Protein AF-A0A369XWU4-F1 (afdb_monomer_lite)

Structure (mmCIF, N/CA/C/O backbone):
data_AF-A0A369XWU4-F1
#
_entry.id   AF-A0A369XWU4-F1
#
loop_
_atom_site.group_PDB
_atom_site.id
_atom_site.type_symbol
_atom_site.label_atom_id
_atom_site.label_alt_id
_atom_site.label_comp_id
_atom_site.label_asym_id
_atom_site.label_entity_id
_atom_site.label_seq_id
_atom_site.pdbx_PDB_ins_code
_atom_site.Cartn_x
_atom_site.Cartn_y
_atom_site.Cartn_z
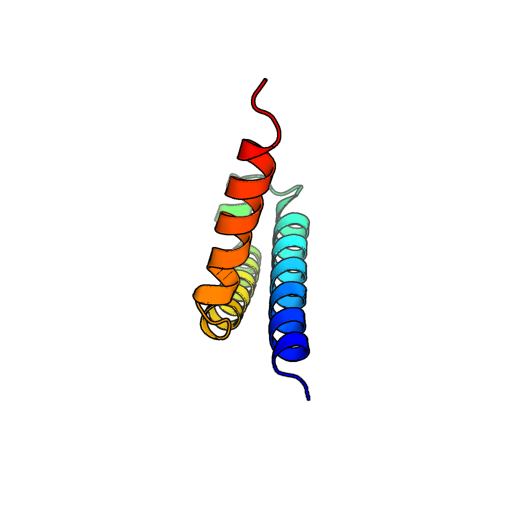_atom_site.occupancy
_atom_site.B_iso_or_equiv
_atom_site.auth_seq_id
_atom_site.auth_comp_id
_atom_site.auth_asym_id
_atom_site.auth_atom_id
_atom_site.pdbx_PDB_model_num
ATOM 1 N N . MET A 1 1 ? 14.635 -12.646 -18.215 1.00 51.03 1 MET A N 1
ATOM 2 C CA . MET A 1 1 ? 13.313 -11.998 -18.026 1.00 51.03 1 MET A CA 1
ATOM 3 C C . MET A 1 1 ? 13.303 -10.693 -18.812 1.00 51.03 1 MET A C 1
ATOM 5 O O . MET A 1 1 ? 14.286 -9.972 -18.735 1.00 51.03 1 MET A O 1
ATOM 9 N N . SER A 1 2 ? 12.264 -10.411 -19.606 1.00 64.50 2 SER A N 1
ATOM 10 C CA . SER A 1 2 ? 12.164 -9.139 -20.350 1.00 64.50 2 SER A CA 1
ATOM 11 C C . SER A 1 2 ? 11.973 -7.962 -19.386 1.00 64.50 2 SER A C 1
ATOM 13 O O . SER A 1 2 ? 11.178 -8.083 -18.452 1.00 64.50 2 SER A O 1
ATOM 15 N N . ARG A 1 3 ? 12.640 -6.822 -19.635 1.00 61.72 3 ARG A N 1
ATOM 16 C CA . ARG A 1 3 ? 12.473 -5.573 -18.860 1.00 61.72 3 ARG A CA 1
ATOM 17 C C . ARG A 1 3 ? 11.002 -5.140 -18.775 1.00 61.72 3 ARG A C 1
ATOM 19 O O . ARG A 1 3 ? 10.555 -4.727 -17.714 1.00 61.72 3 ARG A O 1
ATOM 26 N N . SER A 1 4 ? 10.224 -5.345 -19.841 1.00 64.50 4 SER A N 1
ATOM 27 C CA . SER A 1 4 ? 8.791 -5.010 -19.878 1.00 64.50 4 SER A CA 1
ATOM 28 C C . SER A 1 4 ? 7.950 -5.793 -18.863 1.00 64.50 4 SER A C 1
ATOM 30 O O . SER A 1 4 ? 7.062 -5.232 -18.229 1.00 64.50 4 SER A O 1
ATOM 32 N N . LYS A 1 5 ? 8.261 -7.079 -18.649 1.00 69.94 5 LYS A N 1
ATOM 33 C CA . LYS A 1 5 ? 7.543 -7.929 -17.686 1.00 69.94 5 LYS A CA 1
ATOM 34 C C . LYS A 1 5 ? 7.835 -7.531 -16.236 1.00 69.94 5 LYS A C 1
ATOM 36 O O . LYS A 1 5 ? 7.004 -7.736 -15.365 1.00 69.94 5 LYS A O 1
ATOM 41 N N . HIS A 1 6 ? 9.008 -6.957 -15.983 1.00 76.56 6 HIS A N 1
ATOM 42 C CA . HIS A 1 6 ? 9.406 -6.522 -14.650 1.00 76.56 6 HIS A CA 1
ATOM 43 C C . HIS A 1 6 ? 8.655 -5.256 -14.214 1.00 76.56 6 HIS A C 1
ATOM 45 O O . HIS A 1 6 ? 8.138 -5.204 -13.105 1.00 76.56 6 HIS A O 1
ATOM 51 N N . TYR A 1 7 ? 8.520 -4.268 -15.104 1.00 83.06 7 TYR A N 1
ATOM 52 C CA . TYR A 1 7 ? 7.740 -3.058 -14.812 1.00 83.06 7 TYR A CA 1
ATOM 53 C C . TYR A 1 7 ? 6.246 -3.343 -14.684 1.00 83.06 7 TYR A C 1
ATOM 55 O O . TYR A 1 7 ? 5.589 -2.764 -13.826 1.00 83.06 7 TYR A O 1
ATOM 63 N N . TYR A 1 8 ? 5.727 -4.288 -15.472 1.00 84.81 8 TYR A N 1
ATOM 64 C CA . TYR A 1 8 ? 4.354 -4.761 -15.320 1.00 84.81 8 TYR A CA 1
ATOM 65 C C . TYR A 1 8 ? 4.074 -5.281 -13.903 1.00 84.81 8 TYR A C 1
ATOM 67 O O . TYR A 1 8 ? 3.055 -4.925 -13.323 1.00 84.81 8 TYR A O 1
ATOM 75 N N . ASN A 1 9 ? 4.992 -6.057 -13.318 1.00 87.31 9 ASN A N 1
ATOM 76 C CA . ASN A 1 9 ? 4.824 -6.559 -11.953 1.00 87.31 9 ASN A CA 1
ATOM 77 C C . ASN A 1 9 ? 4.746 -5.418 -10.928 1.00 87.31 9 ASN A C 1
ATOM 79 O O . ASN A 1 9 ? 3.860 -5.438 -10.084 1.00 87.31 9 ASN A O 1
ATOM 83 N N . TYR A 1 10 ? 5.591 -4.388 -11.049 1.00 90.31 10 TYR A N 1
ATOM 84 C CA . TYR A 1 10 ? 5.503 -3.220 -10.166 1.00 90.31 10 TYR A CA 1
ATOM 85 C C . TYR A 1 10 ? 4.172 -2.480 -10.296 1.00 90.31 10 TYR A C 1
ATOM 87 O O . TYR A 1 10 ? 3.598 -2.076 -9.291 1.00 90.31 10 TYR A O 1
ATOM 95 N N . ILE A 1 11 ? 3.654 -2.330 -11.516 1.00 89.00 11 ILE A N 1
ATOM 96 C CA . ILE A 1 11 ? 2.345 -1.703 -11.746 1.00 89.00 11 ILE A CA 1
ATOM 97 C C . ILE A 1 11 ? 1.230 -2.535 -11.100 1.00 89.00 11 ILE A C 1
ATOM 99 O O . ILE A 1 11 ? 0.352 -1.978 -10.443 1.00 89.00 11 ILE A O 1
ATOM 103 N N . VAL A 1 12 ? 1.273 -3.861 -11.247 1.00 90.38 12 VAL A N 1
ATOM 104 C CA . VAL A 1 12 ? 0.311 -4.770 -10.606 1.00 90.38 12 VAL A CA 1
ATOM 105 C C . VAL A 1 12 ? 0.368 -4.645 -9.084 1.00 90.38 12 VAL A C 1
ATOM 107 O O . VAL A 1 12 ? -0.681 -4.491 -8.457 1.00 90.38 12 VAL A O 1
ATOM 110 N N . ASP A 1 13 ? 1.567 -4.626 -8.500 1.00 90.94 13 ASP A N 1
ATOM 111 C CA . ASP A 1 13 ? 1.754 -4.473 -7.056 1.00 90.94 13 ASP A CA 1
ATOM 112 C C . ASP A 1 13 ? 1.183 -3.136 -6.562 1.00 90.94 13 ASP A C 1
ATOM 114 O O . ASP A 1 13 ? 0.444 -3.103 -5.577 1.00 90.94 13 ASP A O 1
ATOM 118 N N . ILE A 1 14 ? 1.450 -2.037 -7.278 1.00 94.06 14 ILE A N 1
ATOM 119 C CA . ILE A 1 14 ? 0.906 -0.707 -6.965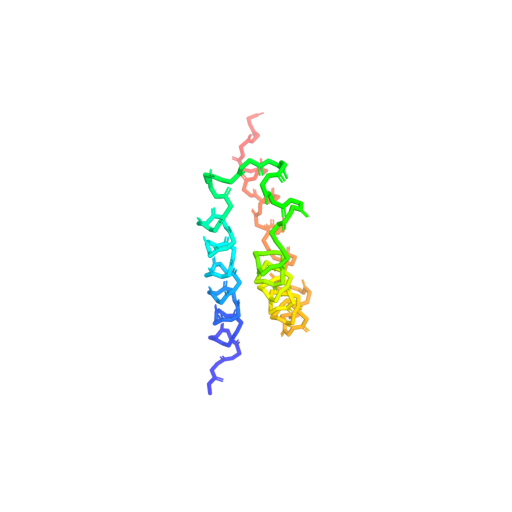 1.00 94.06 14 ILE A CA 1
ATOM 120 C C . ILE A 1 14 ? -0.626 -0.736 -6.963 1.00 94.06 14 ILE A C 1
ATOM 122 O O . ILE A 1 14 ? -1.252 -0.270 -6.007 1.00 94.06 14 ILE A O 1
ATOM 126 N N . ILE A 1 15 ? -1.241 -1.309 -8.002 1.00 95.50 15 ILE A N 1
ATOM 127 C CA . ILE A 1 15 ? -2.702 -1.420 -8.111 1.00 95.50 15 ILE A CA 1
ATOM 128 C C . ILE A 1 15 ? -3.270 -2.238 -6.946 1.00 95.50 15 ILE A C 1
ATOM 130 O O . ILE A 1 15 ? -4.279 -1.849 -6.351 1.00 95.50 15 ILE A O 1
ATOM 134 N N . GLU A 1 16 ? -2.623 -3.345 -6.581 1.00 96.44 16 GLU A N 1
ATOM 135 C CA . GLU A 1 16 ? -3.038 -4.165 -5.444 1.00 96.44 16 GLU A CA 1
ATOM 136 C C . GLU A 1 16 ? -3.007 -3.369 -4.130 1.00 96.44 16 GLU A C 1
ATOM 138 O O . GLU A 1 16 ? -3.984 -3.395 -3.376 1.00 96.44 16 GLU A O 1
ATOM 143 N N . LYS A 1 17 ? -1.930 -2.615 -3.860 1.00 97.94 17 LYS A N 1
ATOM 144 C CA . LYS A 1 17 ? -1.824 -1.799 -2.639 1.00 97.94 17 LYS A CA 1
ATOM 145 C C . LYS A 1 17 ? -2.844 -0.666 -2.609 1.00 97.94 17 LYS A C 1
ATOM 147 O O . LYS A 1 17 ? -3.465 -0.456 -1.569 1.00 97.94 17 LYS A O 1
ATOM 152 N N . ILE A 1 18 ? -3.111 -0.006 -3.737 1.00 97.50 18 ILE A N 1
ATOM 153 C CA . ILE A 1 18 ? -4.182 1.002 -3.838 1.00 97.50 18 ILE A CA 1
ATOM 154 C C . ILE A 1 18 ? -5.541 0.380 -3.497 1.00 97.50 18 ILE A C 1
ATOM 156 O O . ILE A 1 18 ? -6.302 0.942 -2.708 1.00 97.50 18 ILE A O 1
ATOM 160 N N . ASN A 1 19 ? -5.851 -0.790 -4.058 1.00 97.56 19 ASN A N 1
ATOM 161 C CA . ASN A 1 19 ? -7.110 -1.481 -3.780 1.00 97.56 19 ASN A CA 1
ATOM 162 C C . ASN A 1 19 ? -7.214 -1.917 -2.315 1.00 97.56 19 ASN A C 1
ATOM 164 O O . ASN A 1 19 ? -8.290 -1.836 -1.721 1.00 97.56 19 ASN A O 1
ATOM 168 N N . ARG A 1 20 ? -6.097 -2.330 -1.709 1.00 97.38 20 ARG A N 1
ATOM 169 C CA . ARG A 1 20 ? -6.031 -2.674 -0.288 1.00 97.38 20 ARG A CA 1
ATOM 170 C C . ARG A 1 20 ? -6.281 -1.462 0.604 1.00 97.38 20 ARG A C 1
ATOM 172 O O . ARG A 1 20 ? -7.079 -1.580 1.527 1.00 97.38 20 ARG A O 1
ATOM 179 N N . ILE A 1 21 ? -5.668 -0.315 0.305 1.00 98.12 21 ILE A N 1
ATOM 180 C CA . ILE A 1 21 ? -5.926 0.945 1.020 1.00 98.12 21 ILE A CA 1
ATOM 181 C C . ILE A 1 21 ? -7.412 1.295 0.919 1.00 98.12 21 ILE A C 1
ATOM 183 O O . ILE A 1 21 ? -8.066 1.445 1.944 1.00 98.12 21 ILE A O 1
ATOM 187 N N . LYS A 1 22 ? -7.971 1.327 -0.300 1.00 97.69 22 LYS A N 1
ATOM 188 C CA . LYS A 1 22 ? -9.396 1.628 -0.528 1.00 97.69 22 LYS A CA 1
ATOM 189 C C . LYS A 1 22 ? -10.323 0.698 0.250 1.00 97.69 22 LYS A C 1
ATOM 191 O O . LYS A 1 22 ? -11.281 1.166 0.843 1.00 97.69 22 LYS A O 1
ATOM 196 N N . SER A 1 23 ? -10.034 -0.602 0.259 1.00 97.38 23 SER A N 1
ATOM 197 C CA . SER A 1 23 ? -10.800 -1.599 1.017 1.00 97.38 23 SER A CA 1
ATOM 198 C C . SER A 1 23 ? -10.743 -1.346 2.526 1.00 97.38 23 SER A C 1
ATOM 200 O O . SER A 1 23 ? -11.757 -1.466 3.205 1.00 97.38 23 SER A O 1
ATOM 202 N N . LYS A 1 24 ? -9.575 -0.953 3.046 1.00 95.88 24 LYS A N 1
ATOM 203 C CA . LYS A 1 24 ? -9.364 -0.702 4.475 1.00 95.88 24 LYS A CA 1
ATOM 204 C C . LYS A 1 24 ? -10.036 0.569 4.990 1.00 95.88 24 LYS A C 1
ATOM 206 O O . LYS A 1 24 ? -10.394 0.585 6.157 1.00 95.88 24 LYS A O 1
ATOM 211 N N . ILE A 1 25 ? -10.213 1.583 4.144 1.00 96.56 25 ILE A N 1
ATOM 212 C CA . ILE A 1 25 ? -10.821 2.870 4.532 1.00 96.56 25 ILE A CA 1
ATOM 213 C C . ILE A 1 25 ? -12.276 3.035 4.091 1.00 96.56 25 ILE A C 1
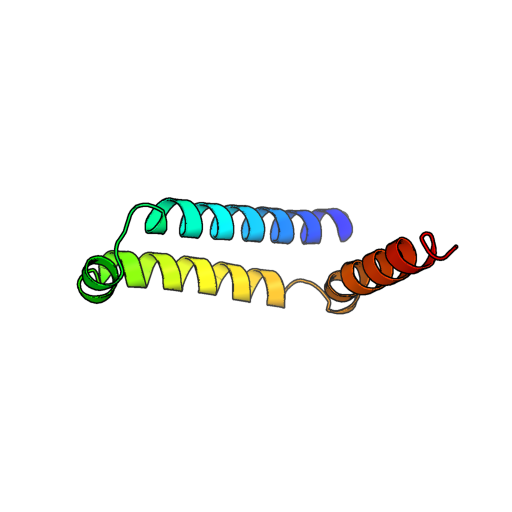ATOM 215 O O . ILE A 1 25 ? -12.882 4.050 4.402 1.00 96.56 25 ILE A O 1
ATOM 219 N N . LYS A 1 26 ? -12.824 2.090 3.316 1.00 95.38 26 LYS A N 1
ATOM 220 C CA . LYS A 1 26 ? -14.108 2.257 2.615 1.00 95.38 26 LYS A CA 1
ATOM 221 C C . LYS A 1 26 ? -15.256 2.675 3.537 1.00 95.38 26 LYS A C 1
ATOM 223 O O . LYS A 1 26 ? -16.070 3.499 3.139 1.00 95.38 26 LYS A O 1
ATOM 228 N N . ASP A 1 27 ? -15.300 2.078 4.719 1.00 95.56 27 ASP A N 1
ATOM 229 C CA . ASP A 1 27 ? -16.378 2.232 5.693 1.00 95.56 27 ASP A CA 1
ATOM 230 C C . ASP A 1 27 ? -15.828 2.782 7.026 1.00 95.56 27 ASP A C 1
ATOM 232 O O . ASP A 1 27 ? -16.365 2.483 8.086 1.00 95.56 27 ASP A O 1
ATOM 236 N N . VAL A 1 28 ? -14.716 3.529 6.965 1.00 96.81 28 VAL A N 1
ATOM 237 C CA . VAL A 1 28 ? -14.054 4.142 8.123 1.00 96.81 28 VAL A CA 1
ATOM 238 C C . VAL A 1 28 ? -14.286 5.645 8.074 1.00 96.81 28 VAL A C 1
ATOM 240 O O . VAL A 1 28 ? -13.860 6.314 7.131 1.00 96.81 28 VAL A O 1
ATOM 243 N N . GLU A 1 29 ? -14.945 6.173 9.101 1.00 97.56 29 GLU A N 1
ATOM 244 C CA . GLU A 1 29 ? -15.124 7.615 9.262 1.00 97.56 29 GLU A CA 1
ATOM 245 C C . GLU A 1 29 ? -13.811 8.289 9.676 1.00 97.56 29 GLU A C 1
ATOM 247 O O . GLU A 1 29 ? -12.901 7.661 10.223 1.00 97.56 29 GLU A O 1
ATOM 252 N N . PHE A 1 30 ? -13.695 9.592 9.427 1.00 95.75 30 PHE A N 1
ATOM 253 C CA . PHE A 1 30 ? -12.454 10.322 9.690 1.00 95.75 30 PHE A CA 1
ATOM 254 C C . PHE A 1 30 ? -12.038 10.261 11.168 1.00 95.75 30 PHE A C 1
ATOM 256 O O . PHE A 1 30 ? -10.869 10.025 11.470 1.00 95.75 30 PHE A O 1
ATOM 263 N N . GLU A 1 31 ? -12.990 10.421 12.085 1.00 97.50 31 GLU A N 1
ATOM 264 C CA . GLU A 1 31 ? -12.760 10.352 13.529 1.00 97.50 31 GLU A CA 1
ATOM 265 C C . GLU A 1 31 ? -12.284 8.958 13.969 1.00 97.50 31 GLU A C 1
ATOM 267 O O . GLU A 1 31 ? -11.392 8.836 14.804 1.00 97.50 31 GLU A O 1
ATOM 272 N N . GLU A 1 32 ? -12.817 7.896 13.362 1.00 96.44 32 GLU A N 1
ATOM 273 C CA . GLU A 1 32 ? -12.356 6.528 13.619 1.00 96.44 32 GLU A CA 1
ATOM 274 C C . GLU A 1 32 ? -10.936 6.314 13.077 1.00 96.44 32 GLU A C 1
ATOM 276 O O . GLU A 1 32 ? -10.104 5.667 13.715 1.00 96.44 32 GLU A O 1
ATOM 281 N N . PHE A 1 33 ? -10.625 6.894 11.916 1.00 97.38 33 PHE A N 1
ATOM 282 C CA . PHE A 1 33 ? -9.301 6.796 11.316 1.00 97.38 33 PHE A CA 1
ATOM 283 C C . PHE A 1 33 ? -8.217 7.440 12.190 1.00 97.38 33 PHE A C 1
ATOM 285 O O . PHE A 1 33 ? -7.172 6.823 12.408 1.00 97.38 33 PHE A O 1
ATOM 292 N N . ILE A 1 34 ? -8.457 8.649 12.714 1.00 97.44 34 ILE A N 1
ATOM 293 C CA . ILE A 1 34 ? -7.468 9.372 13.534 1.00 97.44 34 ILE A CA 1
ATOM 294 C C . ILE A 1 34 ? -7.172 8.673 14.869 1.00 97.44 34 ILE A C 1
ATOM 296 O O . ILE A 1 34 ? -6.064 8.810 15.385 1.00 97.44 34 ILE A O 1
ATOM 300 N N . GLU A 1 35 ? -8.122 7.909 15.413 1.00 97.75 35 GLU A N 1
ATOM 301 C CA . GLU A 1 35 ? -7.945 7.160 16.665 1.00 97.75 35 GLU A CA 1
ATOM 302 C C . GLU A 1 35 ? -7.331 5.764 16.447 1.00 97.75 35 GLU A C 1
ATOM 304 O O . GLU A 1 35 ? -6.842 5.138 17.391 1.00 97.75 35 GLU A O 1
ATOM 309 N N . ASN A 1 36 ? -7.306 5.272 15.204 1.00 97.56 36 ASN A N 1
ATOM 310 C CA . ASN A 1 36 ? -6.845 3.930 14.865 1.00 97.56 36 ASN A CA 1
ATOM 311 C C . ASN A 1 36 ? -5.410 3.924 14.304 1.00 97.56 36 ASN A C 1
ATOM 313 O O . ASN A 1 36 ? -5.191 3.904 13.090 1.00 97.56 36 ASN A O 1
ATOM 317 N N . ASN A 1 37 ? -4.423 3.898 15.205 1.00 98.06 37 ASN A N 1
ATOM 318 C CA . ASN A 1 37 ? -2.995 3.876 14.850 1.00 98.06 37 ASN A CA 1
ATOM 319 C C . ASN A 1 37 ? -2.606 2.662 13.987 1.00 98.06 37 ASN A C 1
ATOM 321 O O . ASN A 1 37 ? -1.825 2.806 13.050 1.00 98.06 37 ASN A O 1
ATOM 325 N N . ASP A 1 38 ? -3.178 1.485 14.251 1.00 97.69 38 ASP A N 1
ATOM 326 C CA . ASP A 1 38 ? -2.877 0.270 13.483 1.00 97.69 38 ASP A CA 1
ATOM 327 C C . ASP A 1 38 ? -3.336 0.413 12.024 1.00 97.69 38 ASP A C 1
ATOM 329 O O . ASP A 1 38 ? -2.653 -0.006 11.085 1.00 97.69 38 ASP A O 1
ATOM 333 N N . LEU A 1 39 ? -4.507 1.022 11.810 1.00 97.56 39 LEU A N 1
ATOM 334 C CA . LEU A 1 39 ? -5.013 1.309 10.473 1.00 97.56 39 LEU A CA 1
ATOM 335 C C . LEU A 1 39 ? -4.134 2.339 9.756 1.00 97.56 39 LEU A C 1
ATOM 337 O O . LEU A 1 39 ? -3.834 2.146 8.575 1.00 97.56 39 LEU A O 1
ATOM 341 N N . GLN A 1 40 ? -3.696 3.390 10.455 1.00 98.25 40 GLN A N 1
ATOM 342 C CA . GLN A 1 40 ? -2.761 4.382 9.916 1.00 98.25 40 GLN A CA 1
ATOM 343 C C . GLN A 1 40 ? -1.448 3.719 9.480 1.00 98.25 40 GLN A C 1
ATOM 345 O O . GLN A 1 40 ? -1.059 3.858 8.320 1.00 98.25 40 GLN A O 1
ATOM 350 N N . GLU A 1 41 ? -0.836 2.899 10.337 1.00 98.31 41 GLU A N 1
ATOM 351 C CA . GLU A 1 41 ? 0.414 2.190 10.036 1.00 98.31 41 GLU A CA 1
ATOM 352 C C . GLU A 1 41 ? 0.260 1.239 8.838 1.00 98.31 41 GLU A C 1
ATOM 354 O O . GLU A 1 41 ? 1.110 1.192 7.944 1.00 98.31 41 GLU A O 1
ATOM 359 N N . ILE A 1 42 ? -0.866 0.521 8.744 1.00 97.44 42 ILE A N 1
ATOM 360 C CA . ILE A 1 42 ? -1.165 -0.324 7.581 1.00 97.44 42 ILE A CA 1
ATOM 361 C C . ILE A 1 42 ? -1.229 0.515 6.301 1.00 97.44 42 ILE A C 1
ATOM 363 O O . ILE A 1 42 ? -0.707 0.082 5.268 1.00 97.44 42 ILE A O 1
ATOM 367 N N . ILE A 1 43 ? -1.881 1.680 6.320 1.00 98.00 43 ILE A N 1
ATOM 368 C CA . ILE A 1 43 ? -1.969 2.543 5.136 1.00 98.00 43 ILE A CA 1
ATOM 369 C C . ILE A 1 43 ? -0.592 3.091 4.769 1.00 98.00 43 ILE A C 1
ATOM 371 O O . ILE A 1 43 ? -0.199 2.975 3.608 1.00 98.00 43 ILE A O 1
ATOM 375 N N . GLU A 1 44 ? 0.151 3.620 5.738 1.00 98.31 44 GLU A N 1
ATOM 376 C CA . GLU A 1 44 ? 1.508 4.137 5.546 1.00 98.31 44 GLU A CA 1
ATOM 377 C C . GLU A 1 44 ? 2.433 3.079 4.943 1.00 98.31 44 GLU A C 1
ATOM 379 O O . GLU A 1 44 ? 3.132 3.345 3.964 1.00 98.31 44 GLU A O 1
ATOM 384 N N . TYR A 1 45 ? 2.368 1.842 5.435 1.00 97.94 45 TYR A N 1
ATOM 385 C CA . TYR A 1 45 ? 3.137 0.726 4.893 1.00 97.94 45 TYR A CA 1
ATOM 386 C C . TYR A 1 45 ? 2.778 0.414 3.432 1.00 97.94 45 TYR A C 1
ATOM 388 O O . TYR A 1 45 ? 3.658 0.194 2.596 1.00 97.94 45 TYR A O 1
ATOM 396 N N . ASN A 1 46 ? 1.486 0.425 3.084 1.00 98.00 46 ASN A N 1
ATOM 397 C CA . ASN A 1 46 ? 1.062 0.225 1.696 1.00 98.00 46 ASN A CA 1
ATOM 398 C C . ASN A 1 46 ? 1.520 1.384 0.793 1.00 98.00 46 ASN A C 1
ATOM 400 O O . ASN A 1 46 ? 1.942 1.134 -0.336 1.00 98.00 46 ASN A O 1
ATOM 404 N N . LEU A 1 47 ? 1.491 2.627 1.283 1.00 98.19 47 LEU A N 1
ATOM 405 C CA . LEU A 1 47 ? 2.014 3.794 0.566 1.00 98.19 47 LEU A CA 1
ATOM 406 C C . LEU A 1 47 ? 3.534 3.718 0.374 1.00 98.19 47 LEU A C 1
ATOM 408 O O . LEU A 1 47 ? 4.024 4.042 -0.707 1.00 98.19 47 LEU A O 1
ATOM 412 N N . MET A 1 48 ? 4.274 3.237 1.373 1.00 98.12 48 MET A N 1
ATOM 413 C CA . MET A 1 48 ? 5.718 3.021 1.276 1.00 98.12 48 MET A CA 1
ATOM 414 C C . MET A 1 48 ? 6.059 2.003 0.183 1.00 98.12 48 MET A C 1
ATOM 416 O O . MET A 1 48 ? 6.919 2.280 -0.650 1.00 98.12 48 MET A O 1
ATOM 420 N N . ILE A 1 49 ? 5.353 0.866 0.129 1.00 96.25 49 ILE A N 1
ATOM 421 C CA . ILE A 1 49 ? 5.539 -0.134 -0.938 1.00 96.25 49 ILE A CA 1
ATOM 422 C C . ILE A 1 49 ? 5.254 0.476 -2.313 1.00 96.25 49 ILE A C 1
ATOM 424 O O . ILE A 1 49 ? 6.004 0.238 -3.259 1.00 96.25 49 ILE A O 1
ATOM 428 N N . ILE A 1 50 ? 4.187 1.273 -2.437 1.00 96.31 50 ILE A N 1
ATOM 429 C CA . ILE A 1 50 ? 3.864 1.974 -3.687 1.00 96.31 50 ILE A CA 1
ATOM 430 C C . ILE A 1 50 ? 5.015 2.907 -4.084 1.00 96.31 50 ILE A C 1
ATOM 432 O O . ILE A 1 50 ? 5.472 2.859 -5.225 1.00 96.31 50 ILE A O 1
ATOM 436 N N . GLY A 1 51 ? 5.511 3.725 -3.152 1.00 94.44 51 GLY A N 1
ATOM 437 C CA . GLY A 1 51 ? 6.632 4.635 -3.391 1.00 94.44 51 GLY A CA 1
ATOM 438 C C . GLY A 1 51 ? 7.907 3.897 -3.802 1.00 94.44 51 GLY A C 1
ATOM 439 O O . GLY A 1 51 ? 8.588 4.308 -4.744 1.00 94.44 51 GLY A O 1
ATOM 440 N N . GLU A 1 52 ? 8.194 2.762 -3.163 1.00 95.06 52 GLU A N 1
ATOM 441 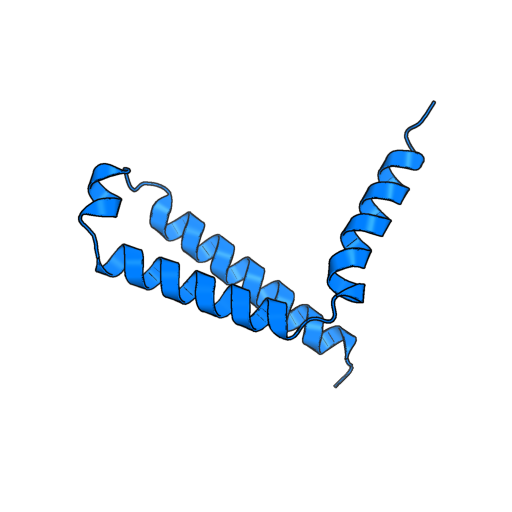C CA . GLU A 1 52 ? 9.310 1.904 -3.544 1.00 95.06 52 GLU A CA 1
ATOM 442 C C . GLU A 1 52 ? 9.129 1.365 -4.965 1.00 95.06 52 GLU A C 1
ATOM 444 O O . GLU A 1 52 ? 10.034 1.528 -5.782 1.00 95.06 52 GLU A O 1
ATOM 449 N N . ALA A 1 53 ? 7.970 0.792 -5.297 1.00 92.00 53 ALA A N 1
ATOM 450 C CA . ALA A 1 53 ? 7.691 0.256 -6.627 1.00 92.00 53 ALA A CA 1
ATOM 451 C C . ALA A 1 53 ? 7.810 1.333 -7.721 1.00 92.00 53 ALA A C 1
ATOM 453 O O . ALA A 1 53 ? 8.459 1.095 -8.741 1.00 92.00 53 ALA A O 1
ATOM 454 N N . ILE A 1 54 ? 7.278 2.5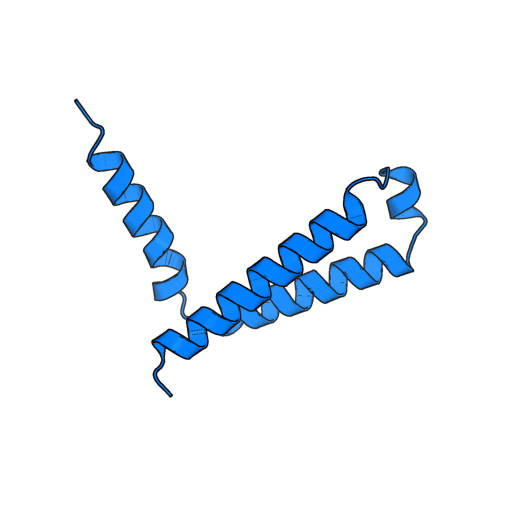39 -7.483 1.00 91.31 54 ILE A N 1
ATOM 455 C CA . ILE A 1 54 ? 7.412 3.690 -8.391 1.00 91.31 54 ILE A CA 1
ATOM 456 C C . ILE A 1 54 ? 8.887 4.042 -8.605 1.00 91.31 54 ILE A C 1
ATOM 458 O O . ILE A 1 54 ? 9.304 4.227 -9.745 1.00 91.31 54 ILE A O 1
ATOM 462 N N . SER A 1 55 ? 9.705 4.059 -7.545 1.00 90.50 55 SER A N 1
ATOM 463 C CA . SER A 1 55 ? 11.142 4.372 -7.648 1.00 90.50 55 SER A CA 1
ATOM 464 C C . SER A 1 55 ? 11.938 3.389 -8.522 1.00 90.50 55 SER A C 1
ATOM 466 O O . SER A 1 55 ? 13.057 3.692 -8.937 1.00 90.50 55 SER A O 1
ATOM 468 N N . LYS A 1 56 ? 11.385 2.199 -8.802 1.00 90.50 56 LYS A N 1
ATOM 469 C CA . LYS A 1 56 ? 12.004 1.175 -9.659 1.00 90.50 56 LYS A CA 1
ATOM 470 C C . LYS A 1 56 ? 11.532 1.236 -11.112 1.00 90.50 56 LYS A C 1
ATOM 472 O O . LYS A 1 56 ? 12.092 0.525 -11.953 1.00 90.50 56 LYS A O 1
ATOM 477 N N . ILE A 1 57 ? 10.519 2.045 -11.419 1.00 87.56 57 ILE A N 1
ATOM 478 C CA . ILE A 1 57 ? 10.010 2.247 -12.775 1.00 87.56 57 ILE A CA 1
ATOM 479 C C . ILE A 1 57 ? 10.699 3.492 -13.363 1.00 87.56 57 ILE A C 1
ATOM 481 O O . ILE A 1 57 ? 10.604 4.569 -12.779 1.00 87.56 57 ILE A O 1
ATOM 485 N N . PRO A 1 58 ? 11.395 3.379 -14.510 1.00 85.06 58 PRO A N 1
ATOM 486 C CA . PRO A 1 58 ? 11.960 4.530 -15.210 1.00 85.06 58 PRO A CA 1
ATOM 487 C C . PRO A 1 58 ? 10.891 5.580 -15.533 1.00 85.06 58 PRO A C 1
ATOM 489 O O . PRO A 1 58 ? 9.775 5.231 -15.934 1.00 85.06 58 PRO A O 1
ATOM 492 N N . SER A 1 59 ? 11.232 6.862 -15.392 1.00 77.06 59 SER A N 1
ATOM 493 C CA . SER A 1 59 ? 10.308 7.985 -15.604 1.00 77.06 59 SER A CA 1
ATOM 494 C C . SER A 1 59 ? 9.709 7.998 -17.008 1.00 77.06 59 SER A C 1
ATOM 496 O O . SER A 1 59 ? 8.546 8.348 -17.171 1.00 77.06 59 SER A O 1
ATOM 498 N N . GLU A 1 60 ? 10.445 7.523 -18.012 1.00 76.38 60 GLU A N 1
ATOM 499 C CA . GLU A 1 60 ? 9.977 7.417 -19.394 1.00 76.38 60 GLU A CA 1
ATOM 500 C C . GLU A 1 60 ? 8.757 6.490 -19.524 1.00 76.38 60 GLU A C 1
ATOM 502 O O . GLU A 1 60 ? 7.912 6.694 -20.389 1.00 76.38 60 GLU A O 1
ATOM 507 N N . ILE A 1 61 ? 8.630 5.486 -18.649 1.00 75.94 61 ILE A N 1
ATOM 508 C CA . ILE A 1 61 ? 7.485 4.564 -18.628 1.00 75.94 61 ILE A CA 1
ATOM 509 C C . ILE A 1 61 ? 6.288 5.185 -17.913 1.00 75.94 61 ILE A C 1
ATOM 511 O O . ILE A 1 61 ? 5.156 5.009 -18.357 1.00 75.94 61 ILE A O 1
ATOM 515 N N . LEU A 1 62 ? 6.531 5.938 -16.841 1.00 68.62 62 LEU A N 1
ATOM 516 C CA . LEU A 1 62 ? 5.481 6.663 -16.121 1.00 68.62 62 LEU A CA 1
ATOM 517 C C . LEU A 1 62 ? 4.902 7.801 -16.980 1.00 68.62 62 LEU A C 1
ATOM 519 O O . LEU A 1 62 ? 3.704 8.070 -16.949 1.00 68.62 62 LEU A O 1
ATOM 523 N N . GLU A 1 63 ? 5.737 8.448 -17.794 1.00 68.88 63 GLU A N 1
ATOM 524 C CA . GLU A 1 63 ? 5.329 9.535 -18.687 1.00 68.88 63 GLU A CA 1
ATOM 525 C C . GLU A 1 63 ? 4.665 9.055 -19.987 1.00 68.88 63 GLU A C 1
ATOM 527 O O . GLU A 1 63 ? 3.895 9.810 -20.587 1.00 68.88 63 GLU A O 1
ATOM 532 N N . LEU A 1 64 ? 4.892 7.807 -20.416 1.00 58.50 64 LEU A N 1
ATOM 533 C CA . LEU A 1 64 ? 4.246 7.232 -21.605 1.00 58.50 64 LEU A CA 1
ATOM 534 C C . LEU A 1 64 ? 2.713 7.240 -21.500 1.00 58.50 64 LEU A C 1
ATOM 536 O O . LEU A 1 64 ? 2.034 7.474 -22.497 1.00 58.50 64 LEU A O 1
ATOM 540 N N . GLU A 1 65 ? 2.154 7.074 -20.300 1.00 56.34 65 GLU A N 1
ATOM 541 C CA . GLU A 1 65 ? 0.707 7.167 -20.068 1.00 56.34 65 GLU A CA 1
ATOM 542 C C . GLU A 1 65 ? 0.185 8.605 -20.256 1.00 56.34 65 GLU A C 1
ATOM 544 O O . GLU A 1 65 ? -0.912 8.824 -20.775 1.00 56.34 65 GLU A O 1
ATOM 549 N N . LYS A 1 66 ? 1.005 9.610 -19.916 1.00 53.56 66 LYS A N 1
ATOM 550 C CA . LYS A 1 66 ? 0.716 11.028 -20.170 1.00 53.56 66 LYS A CA 1
ATOM 551 C C . LYS A 1 66 ? 0.733 11.324 -21.672 1.00 53.56 66 LYS A C 1
ATOM 553 O O . LYS A 1 66 ? -0.166 12.002 -22.160 1.00 53.56 66 LYS A O 1
ATOM 558 N N . TYR A 1 67 ? 1.696 10.770 -22.411 1.00 50.19 67 TYR A N 1
ATOM 559 C CA . TYR A 1 67 ? 1.763 10.886 -23.873 1.00 50.19 67 TYR A CA 1
ATOM 560 C C . TYR A 1 67 ? 0.594 10.185 -24.580 1.00 50.19 67 TYR A C 1
ATOM 562 O O . TYR A 1 67 ? -0.013 10.780 -25.469 1.00 50.19 67 TYR A O 1
ATOM 570 N N . LEU A 1 68 ? 0.226 8.967 -24.167 1.00 55.22 68 LEU A N 1
ATOM 571 C CA . LEU A 1 68 ? -0.910 8.230 -24.736 1.00 55.22 68 LEU A CA 1
ATOM 572 C C . LEU A 1 68 ? -2.249 8.928 -24.45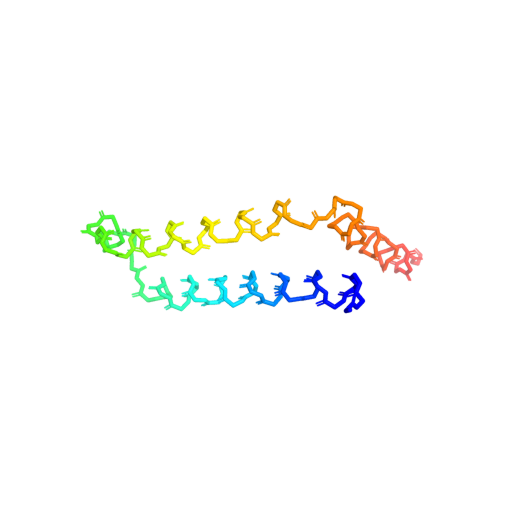4 1.00 55.22 68 LEU A C 1
ATOM 574 O O . LEU A 1 68 ? -3.083 9.027 -25.349 1.00 55.22 68 LEU A O 1
ATOM 578 N N . ASN A 1 69 ? -2.434 9.496 -23.258 1.00 56.31 69 ASN A N 1
ATOM 579 C CA . ASN A 1 69 ? -3.630 10.276 -22.927 1.00 56.31 69 ASN A CA 1
ATOM 580 C C . ASN A 1 69 ? -3.702 11.628 -23.658 1.00 56.31 69 ASN A C 1
ATOM 582 O O . ASN A 1 69 ? -4.800 12.099 -23.952 1.00 56.31 69 ASN A O 1
ATOM 586 N N . ILE A 1 70 ? -2.565 12.265 -23.958 1.00 54.88 70 ILE A N 1
ATOM 587 C CA . ILE A 1 70 ? -2.527 13.472 -24.801 1.00 54.88 70 ILE A CA 1
ATOM 588 C C . ILE A 1 70 ? -2.895 13.113 -26.248 1.00 54.88 70 ILE A C 1
ATOM 590 O O . ILE A 1 70 ? -3.726 13.790 -26.845 1.00 54.88 70 ILE A O 1
ATOM 594 N N . MET A 1 71 ? -2.345 12.024 -26.793 1.00 46.03 71 MET A N 1
ATOM 595 C CA . MET A 1 71 ? -2.656 11.551 -28.150 1.00 46.03 71 MET A CA 1
ATOM 596 C C . MET A 1 71 ? -4.137 11.160 -28.297 1.00 46.03 71 MET A C 1
ATOM 598 O O . MET A 1 71 ? -4.799 11.640 -29.209 1.00 46.03 71 MET A O 1
ATOM 602 N N . ALA A 1 72 ? -4.695 10.395 -27.350 1.00 55.50 72 ALA A N 1
ATOM 603 C CA . ALA A 1 72 ? -6.105 9.982 -27.368 1.00 55.50 72 ALA A CA 1
ATOM 604 C C . ALA A 1 72 ? -7.099 11.156 -27.221 1.00 55.50 72 ALA A C 1
ATOM 606 O O . ALA A 1 72 ? -8.239 11.076 -27.680 1.00 55.50 72 ALA A O 1
ATOM 607 N N . LYS A 1 73 ? -6.678 12.264 -26.594 1.00 55.50 73 LYS A N 1
ATOM 608 C CA . LYS A 1 73 ? -7.463 13.509 -26.537 1.00 55.50 73 LYS A CA 1
ATOM 609 C C . LYS A 1 73 ? -7.378 14.330 -27.825 1.00 55.50 73 LYS A C 1
ATOM 611 O O . LYS A 1 73 ? -8.342 15.012 -28.149 1.00 55.50 73 LYS A O 1
ATOM 616 N N . ASN A 1 74 ? -6.272 14.246 -28.562 1.00 53.56 74 ASN A N 1
ATOM 617 C CA . ASN A 1 74 ? -6.096 14.956 -29.833 1.00 53.56 74 ASN A CA 1
ATOM 618 C C . ASN A 1 74 ? -6.805 14.273 -31.019 1.00 53.56 74 ASN A C 1
ATOM 620 O O . ASN A 1 74 ? -6.985 14.909 -32.049 1.00 53.56 74 ASN A O 1
ATOM 624 N N . GLU A 1 75 ? -7.237 13.015 -30.878 1.00 52.97 75 GLU A N 1
ATOM 625 C CA . GLU A 1 75 ? -8.074 12.307 -31.867 1.00 52.97 75 GLU A CA 1
ATOM 626 C C . GLU A 1 75 ? -9.590 12.553 -31.687 1.00 52.97 75 GLU A C 1
ATOM 628 O O . GLU A 1 75 ? -10.386 12.045 -32.469 1.00 52.97 75 GLU A O 1
ATOM 633 N N . ASN A 1 76 ? -10.002 13.349 -30.688 1.00 51.00 76 ASN A N 1
ATOM 634 C CA . ASN A 1 76 ? -11.391 13.794 -30.473 1.00 51.00 76 ASN A CA 1
ATOM 635 C C . ASN A 1 76 ? -11.521 15.327 -30.575 1.00 51.00 76 ASN A C 1
ATOM 637 O O . ASN A 1 76 ? -12.167 15.963 -29.740 1.00 51.00 76 ASN A O 1
ATOM 641 N N . ILE A 1 77 ? -10.868 15.929 -31.570 1.00 46.03 77 ILE A N 1
ATOM 642 C CA . ILE A 1 77 ? -11.093 17.326 -31.953 1.00 46.03 77 ILE A CA 1
ATOM 643 C C . ILE A 1 77 ? -11.758 17.299 -33.333 1.00 46.03 77 ILE A C 1
ATOM 645 O O . ILE A 1 77 ? -11.074 17.088 -34.334 1.00 46.03 77 ILE A O 1
ATOM 649 N N . ASP A 1 78 ? -13.086 17.447 -33.342 1.00 44.84 78 ASP A N 1
ATOM 650 C CA . ASP A 1 78 ? -13.840 17.962 -34.497 1.00 44.84 78 ASP A CA 1
ATOM 651 C C . ASP A 1 78 ? -13.459 19.430 -34.762 1.00 44.84 78 ASP A C 1
ATOM 653 O O . ASP A 1 78 ? -13.315 20.195 -33.774 1.00 44.84 78 ASP A O 1
#

Foldseek 3Di:
DDPVVLLVVLVVLLVVLVVVLCVLCVPPDPVNVVVDVVNVVSNVVSVVSNVVSVVPDDVVVVCVVVVVVVVVVVVPDD

Radius of gyration: 17.0 Å; chains: 1; bounding box: 30×30×51 Å

pLDDT: mean 83.12, std 17.97, range [44.84, 98.31]

Sequence (78 aa):
MSRSKHYYNYIVDIIEKINRIKSKIKDVEFEEFIENNDLQEIIEYNLMIIGEAISKIPSEILELEKYLNIMAKNENID

Secondary structure (DSSP, 8-state):
--HHHHHHHHHHHHHHHHHHHHHHHTT--HHHHHH-HHHHHHHHHHHHHHHHHHHTS-HHHHHHHHHHHHHHHHTS--